Protein AF-A0A1G2LDF4-F1 (afdb_monomer_lite)

Sequence (95 aa):
MKLDPQQTDRLNLVFDLGHIPEETRAFWASRLDNLPELAQESILSMFEIAPDAIGRLTDLQKRKEDALAKRDRPSWDAIVKDETALMAELLKSPS

Radius of gyration: 13.76 Å; chains: 1; bounding box: 30×35×31 Å

pLDDT: mean 91.28, std 8.71, range [49.38, 97.75]

Foldseek 3Di:
DADDPVLVVLLVVLCVVLVPDPVLSVQVNVVLGPDDPVVSVVVSVLSVLCVPCSVVVSVLVVQCVVCVVVVPPVSNVVSVVVVVVVVVVSVPDDD

Secondary structure (DSSP, 8-state):
-PPPHHHHHHHHHHHHHTT--HHHHHHHHHHHTTS-HHHHHHHHHHHHH-GGGHHHHHHHHHHHHHHHHHT-HHHHHHHHHHHHHHHHHHTTS--

Structure (mmCIF, N/CA/C/O backbone):
data_AF-A0A1G2LDF4-F1
#
_entry.id   AF-A0A1G2LDF4-F1
#
loop_
_atom_site.group_PDB
_atom_site.id
_atom_site.type_symbol
_atom_site.label_atom_id
_atom_site.label_alt_id
_atom_site.label_comp_id
_atom_site.label_asym_id
_atom_site.label_entity_id
_atom_site.label_seq_id
_atom_site.pdbx_PDB_ins_code
_atom_site.Cartn_x
_atom_site.Cartn_y
_atom_site.Cartn_z
_atom_site.occupancy
_atom_site.B_iso_or_equiv
_atom_site.auth_seq_id
_atom_site.auth_comp_id
_atom_site.auth_asym_id
_atom_site.auth_atom_id
_atom_site.pdbx_PDB_model_num
ATOM 1 N N . MET A 1 1 ? 0.865 -11.233 13.596 1.00 61.06 1 MET A N 1
ATOM 2 C CA . MET A 1 1 ? 0.504 -10.346 14.720 1.00 61.06 1 MET A CA 1
ATOM 3 C C . MET A 1 1 ? -0.701 -9.576 14.231 1.00 61.06 1 MET A C 1
ATOM 5 O O . MET A 1 1 ? -0.545 -8.848 13.270 1.00 61.06 1 MET A O 1
ATOM 9 N N . LYS A 1 2 ? -1.900 -9.822 14.763 1.00 81.12 2 LYS A N 1
ATOM 10 C CA . LYS A 1 2 ? -3.113 -9.202 14.203 1.00 81.12 2 LYS A CA 1
ATOM 11 C C . LYS A 1 2 ? -3.149 -7.707 14.514 1.00 81.12 2 LYS A C 1
ATOM 13 O O . LYS A 1 2 ? -2.624 -7.329 15.560 1.00 81.12 2 LYS A O 1
ATOM 18 N N . LEU A 1 3 ? -3.770 -6.917 13.638 1.00 85.50 3 LEU A N 1
ATOM 19 C CA . LEU A 1 3 ? -4.123 -5.530 13.948 1.00 85.50 3 LEU A CA 1
ATOM 20 C C . LEU A 1 3 ? -4.941 -5.481 15.243 1.00 85.50 3 LEU A C 1
ATOM 22 O O . LEU A 1 3 ? -5.812 -6.330 15.471 1.00 85.50 3 LEU A O 1
ATOM 26 N N . ASP A 1 4 ? -4.663 -4.500 16.094 1.00 90.06 4 ASP A N 1
ATOM 27 C CA . ASP A 1 4 ? -5.504 -4.256 17.261 1.00 90.06 4 ASP A CA 1
ATOM 28 C C . ASP A 1 4 ? -6.845 -3.594 16.851 1.00 90.06 4 ASP A C 1
ATOM 30 O O . ASP A 1 4 ? -7.021 -3.175 15.695 1.00 90.06 4 ASP A O 1
ATOM 34 N N . PRO A 1 5 ? -7.836 -3.515 17.759 1.00 91.12 5 PRO A N 1
ATOM 35 C CA . PRO A 1 5 ? -9.126 -2.904 17.443 1.00 91.12 5 PRO A CA 1
ATOM 36 C C . PRO A 1 5 ? -9.026 -1.439 16.993 1.00 91.12 5 PRO A C 1
ATOM 38 O O . PRO A 1 5 ? -9.716 -1.045 16.059 1.00 91.12 5 PRO A O 1
ATOM 41 N N . GLN A 1 6 ? -8.138 -0.645 17.595 1.00 91.50 6 GLN A N 1
ATOM 42 C CA . GLN A 1 6 ? -7.973 0.771 17.263 1.00 91.50 6 GLN A CA 1
ATOM 43 C C . GLN A 1 6 ? -7.377 0.949 15.862 1.00 91.50 6 GLN A C 1
ATOM 45 O O . GLN A 1 6 ? -7.834 1.791 15.089 1.00 91.50 6 GLN A O 1
ATOM 50 N N . GLN A 1 7 ? -6.381 0.143 15.509 1.00 92.00 7 GLN A N 1
ATOM 51 C CA . GLN A 1 7 ? -5.788 0.112 14.175 1.00 92.00 7 GLN A CA 1
ATOM 52 C C . GLN A 1 7 ? -6.786 -0.357 13.112 1.00 92.00 7 GLN A C 1
ATOM 54 O O . GLN A 1 7 ? -6.822 0.188 12.009 1.00 92.00 7 GLN A O 1
ATOM 59 N N . THR A 1 8 ? -7.623 -1.338 13.452 1.00 92.06 8 THR A N 1
ATOM 60 C CA . THR A 1 8 ? -8.689 -1.837 12.571 1.00 92.06 8 THR A CA 1
ATOM 61 C C . THR A 1 8 ? -9.725 -0.750 12.289 1.00 92.06 8 THR A C 1
ATOM 63 O O . THR A 1 8 ? -10.089 -0.532 11.133 1.00 92.06 8 THR A O 1
ATOM 66 N N . ASP A 1 9 ? -10.158 -0.027 13.322 1.00 93.88 9 ASP A N 1
ATOM 67 C CA . ASP A 1 9 ? -11.114 1.073 13.184 1.00 93.88 9 ASP A CA 1
ATOM 68 C C . ASP A 1 9 ? -10.543 2.211 12.325 1.00 93.88 9 ASP A C 1
ATOM 70 O O . ASP A 1 9 ? -11.224 2.709 11.426 1.00 93.88 9 ASP A O 1
ATOM 74 N N . ARG A 1 10 ? -9.269 2.572 12.534 1.00 94.25 10 ARG A N 1
ATOM 75 C CA . ARG A 1 10 ? -8.560 3.564 11.706 1.00 94.25 10 ARG A CA 1
ATOM 76 C C . ARG A 1 10 ? -8.478 3.136 10.243 1.00 94.25 10 ARG A C 1
ATOM 78 O O . ARG A 1 10 ? -8.802 3.921 9.356 1.00 94.25 10 ARG A O 1
ATOM 85 N N . LEU A 1 11 ? -8.098 1.885 9.983 1.00 93.88 11 LEU A N 1
ATOM 86 C CA . LEU A 1 11 ? -7.999 1.352 8.625 1.00 93.88 11 LEU A CA 1
ATOM 87 C C . LEU A 1 11 ? -9.350 1.397 7.898 1.00 93.88 11 LEU A C 1
ATOM 89 O O . LEU A 1 11 ? -9.421 1.832 6.748 1.00 93.88 11 LEU A O 1
ATOM 93 N N . ASN A 1 12 ? -10.422 0.981 8.576 1.00 93.38 12 ASN A N 1
ATOM 94 C CA . ASN A 1 12 ? -11.775 1.010 8.022 1.00 93.38 12 ASN A CA 1
ATOM 95 C C . ASN A 1 12 ? -12.234 2.438 7.723 1.00 93.38 12 ASN A C 1
ATOM 97 O O . ASN A 1 12 ? -12.760 2.686 6.639 1.00 93.38 12 ASN A O 1
ATOM 101 N N . LEU A 1 13 ? -11.969 3.384 8.630 1.00 93.81 13 LEU A N 1
ATOM 102 C CA . LEU A 1 13 ? -12.286 4.795 8.418 1.00 93.81 13 LEU A CA 1
ATOM 103 C C . LEU A 1 13 ? -11.608 5.335 7.154 1.00 93.81 13 LEU A C 1
ATOM 105 O O . LEU A 1 13 ? -12.261 5.964 6.323 1.00 93.81 13 LEU A O 1
ATOM 109 N N . VAL A 1 14 ? -10.315 5.056 6.976 1.00 93.69 14 VAL A N 1
ATOM 110 C CA . VAL A 1 14 ? -9.582 5.490 5.782 1.00 93.69 14 VAL A CA 1
ATOM 111 C C . VAL A 1 14 ? -10.148 4.850 4.513 1.00 93.69 14 VAL A C 1
ATOM 113 O O . VAL A 1 14 ? -10.332 5.528 3.501 1.00 93.69 14 VAL A O 1
ATOM 116 N N . PHE A 1 15 ? -10.470 3.557 4.557 1.00 93.69 15 PHE A N 1
ATOM 117 C CA . PHE A 1 15 ? -11.065 2.865 3.417 1.00 93.69 15 PHE A CA 1
ATOM 118 C C . PHE A 1 15 ? -12.447 3.391 3.038 1.00 93.69 15 PHE A C 1
ATOM 120 O O . PHE A 1 15 ? -12.782 3.422 1.850 1.00 93.69 15 PHE A O 1
ATOM 127 N N . ASP A 1 16 ? -13.250 3.788 4.020 1.00 91.81 16 ASP A N 1
ATOM 128 C CA . ASP A 1 16 ? -14.563 4.381 3.793 1.00 91.81 16 ASP A CA 1
ATOM 129 C C . ASP A 1 16 ? -14.443 5.783 3.191 1.00 91.81 16 ASP A C 1
ATOM 131 O O . ASP A 1 16 ? -15.089 6.059 2.180 1.00 91.81 16 ASP A O 1
ATOM 135 N N . LEU A 1 17 ? -13.559 6.629 3.733 1.00 88.06 17 LEU A N 1
ATOM 136 C CA . LEU A 1 17 ? -13.309 7.982 3.224 1.00 88.06 17 LEU A CA 1
ATOM 137 C C . LEU A 1 17 ? -12.728 7.983 1.804 1.00 88.06 17 LEU A C 1
ATOM 139 O O . LEU A 1 17 ? -13.127 8.793 0.972 1.00 88.06 17 LEU A O 1
ATOM 143 N N . GLY A 1 18 ? -11.806 7.064 1.513 1.00 85.62 18 GLY A N 1
ATOM 144 C CA . GLY A 1 18 ? -11.185 6.931 0.194 1.00 85.62 18 GLY A CA 1
ATOM 145 C C . GLY A 1 18 ? -12.045 6.201 -0.839 1.00 85.62 18 GLY A C 1
ATOM 146 O O . GLY A 1 18 ? -11.580 5.987 -1.957 1.00 85.62 18 GLY A O 1
ATOM 147 N N . HIS A 1 19 ? -13.262 5.767 -0.480 1.00 91.06 19 HIS A N 1
ATOM 148 C CA . HIS A 1 19 ? -14.110 4.905 -1.313 1.00 91.06 19 HIS A CA 1
ATOM 149 C C . HIS A 1 19 ? -13.352 3.682 -1.867 1.00 91.06 19 HIS A C 1
ATOM 151 O O . HIS A 1 19 ? -13.501 3.292 -3.026 1.00 91.06 19 HIS A O 1
ATOM 157 N N . ILE A 1 20 ? -12.511 3.079 -1.023 1.00 93.25 20 ILE A N 1
ATOM 158 C CA . ILE A 1 20 ? -11.589 2.016 -1.421 1.00 93.25 20 ILE A CA 1
ATOM 159 C C . ILE A 1 20 ? -12.368 0.726 -1.739 1.00 93.25 20 ILE A C 1
ATOM 161 O O . ILE A 1 20 ? -13.141 0.273 -0.887 1.00 93.25 20 ILE A O 1
ATOM 165 N N . PRO A 1 21 ? -12.161 0.098 -2.917 1.00 93.75 21 PRO A N 1
ATOM 166 C CA . PRO A 1 21 ? -12.855 -1.132 -3.307 1.00 93.75 21 PRO A CA 1
ATOM 167 C C . PRO A 1 21 ? -12.595 -2.303 -2.354 1.00 93.75 21 PRO A C 1
ATOM 169 O O . PRO A 1 21 ? -11.493 -2.442 -1.825 1.00 93.75 21 PRO A O 1
ATOM 172 N N . GLU A 1 22 ? -13.577 -3.195 -2.200 1.00 93.88 22 GLU A N 1
ATOM 173 C CA . GLU A 1 22 ? -13.513 -4.346 -1.282 1.00 93.88 22 GLU A CA 1
ATOM 174 C C . GLU A 1 22 ? -12.284 -5.242 -1.510 1.00 93.88 22 GLU A C 1
ATOM 176 O O . GLU A 1 22 ? -11.636 -5.651 -0.547 1.00 93.88 22 GLU A O 1
ATOM 181 N N . GLU A 1 23 ? -11.892 -5.474 -2.769 1.00 94.38 23 GLU A N 1
ATOM 182 C CA . GLU A 1 23 ? -10.678 -6.237 -3.100 1.00 94.38 23 GLU A CA 1
ATOM 183 C C . GLU A 1 23 ? -9.423 -5.597 -2.486 1.00 94.38 23 GLU A C 1
ATOM 185 O O . GLU A 1 23 ? -8.589 -6.280 -1.888 1.00 94.38 23 GLU A O 1
ATOM 190 N N . THR A 1 24 ? -9.305 -4.272 -2.587 1.00 95.12 24 THR A N 1
ATOM 191 C CA . THR A 1 24 ? -8.184 -3.511 -2.032 1.00 95.12 24 THR A CA 1
ATOM 192 C C . THR A 1 24 ? -8.208 -3.518 -0.506 1.00 95.12 24 THR A C 1
ATOM 194 O O . THR A 1 24 ? -7.158 -3.642 0.126 1.00 95.12 24 THR A O 1
ATOM 197 N N . ARG A 1 25 ? -9.399 -3.457 0.104 1.00 94.69 25 ARG A N 1
ATOM 198 C CA . ARG A 1 25 ? -9.546 -3.577 1.563 1.00 94.69 25 ARG A CA 1
ATOM 199 C C . ARG A 1 25 ? -9.039 -4.933 2.054 1.00 94.69 25 ARG A C 1
ATOM 201 O O . ARG A 1 25 ? -8.194 -4.991 2.946 1.00 94.69 25 ARG A O 1
ATOM 208 N N . ALA A 1 26 ? -9.499 -6.016 1.424 1.00 93.50 26 ALA A N 1
ATOM 209 C CA . ALA A 1 26 ? -9.087 -7.378 1.751 1.00 93.50 26 ALA A CA 1
ATOM 210 C C . ALA A 1 26 ? -7.576 -7.586 1.548 1.00 93.50 26 ALA A C 1
ATOM 212 O O . ALA A 1 26 ? -6.912 -8.201 2.386 1.00 93.50 26 ALA A O 1
ATOM 213 N N . PHE A 1 27 ? -7.020 -7.022 0.470 1.00 95.25 27 PHE A N 1
ATOM 214 C CA . PHE A 1 27 ? -5.592 -7.067 0.161 1.00 95.25 27 PHE A CA 1
ATOM 215 C C . PHE A 1 27 ? -4.725 -6.497 1.292 1.00 95.25 27 PHE A C 1
ATOM 217 O O . PHE A 1 27 ? -3.728 -7.115 1.683 1.00 95.25 27 PHE A O 1
ATOM 224 N N . TRP A 1 28 ? -5.084 -5.325 1.815 1.00 95.00 28 TRP A N 1
ATOM 225 C CA . TRP A 1 28 ? -4.303 -4.659 2.856 1.00 95.00 28 TRP A CA 1
ATOM 226 C C . TRP A 1 28 ? -4.528 -5.266 4.235 1.00 95.00 28 TRP A C 1
ATOM 228 O O . TRP A 1 28 ? -3.546 -5.483 4.946 1.00 95.00 28 TRP A O 1
ATOM 238 N N . ALA A 1 29 ? -5.765 -5.640 4.574 1.00 91.88 29 ALA A N 1
ATOM 239 C CA . ALA A 1 29 ? -6.065 -6.330 5.828 1.00 91.88 29 ALA A CA 1
ATOM 240 C C . ALA A 1 29 ? -5.204 -7.598 5.994 1.00 91.88 29 ALA A C 1
ATOM 242 O O . ALA A 1 29 ? -4.560 -7.784 7.025 1.00 91.88 29 ALA A O 1
ATOM 243 N N . SER A 1 30 ? -5.078 -8.421 4.942 1.00 92.25 30 SER A N 1
ATOM 244 C CA . SER A 1 30 ? -4.271 -9.649 5.009 1.00 92.25 30 SER A CA 1
ATOM 245 C C . SER A 1 30 ? -2.766 -9.399 5.168 1.00 92.25 30 SER A C 1
ATOM 247 O O . SER A 1 30 ? -2.045 -10.241 5.700 1.00 92.25 30 SER A O 1
ATOM 249 N N . ARG A 1 31 ? -2.256 -8.275 4.650 1.00 93.00 31 ARG A N 1
ATOM 250 C CA . ARG A 1 31 ? -0.819 -7.954 4.679 1.00 93.00 31 ARG A CA 1
ATOM 251 C C . ARG A 1 31 ? -0.418 -7.340 6.004 1.00 93.00 31 ARG A C 1
ATOM 253 O O . ARG A 1 31 ? 0.584 -7.756 6.576 1.00 93.00 31 ARG A O 1
ATOM 260 N N . LEU A 1 32 ? -1.225 -6.412 6.503 1.00 93.19 32 LEU A N 1
ATOM 261 C CA . LEU A 1 32 ? -0.973 -5.728 7.764 1.00 93.19 32 LEU A CA 1
ATOM 262 C C . LEU A 1 32 ? -0.926 -6.710 8.944 1.00 93.19 32 LEU A C 1
ATOM 264 O O . LEU A 1 32 ? 0.002 -6.630 9.742 1.00 93.19 32 LEU A O 1
ATOM 268 N N . ASP A 1 33 ? -1.798 -7.721 8.980 1.00 89.50 33 ASP A N 1
ATOM 269 C CA . ASP A 1 33 ? -1.817 -8.782 10.011 1.00 89.50 33 ASP A CA 1
ATOM 270 C C . ASP A 1 33 ? -0.522 -9.619 10.123 1.00 89.50 33 ASP A C 1
ATOM 272 O O . ASP A 1 33 ? -0.308 -10.374 11.084 1.00 89.50 33 ASP A O 1
ATOM 276 N N . ASN A 1 34 ? 0.358 -9.531 9.128 1.00 88.50 34 ASN A N 1
ATOM 277 C CA . ASN A 1 34 ? 1.632 -10.245 9.110 1.00 88.50 34 ASN A CA 1
ATOM 278 C C . ASN A 1 34 ? 2.833 -9.336 9.392 1.00 88.50 34 ASN A C 1
ATOM 280 O O . ASN A 1 34 ? 3.958 -9.830 9.484 1.00 88.50 34 ASN A O 1
ATOM 284 N N . LEU A 1 35 ? 2.613 -8.032 9.556 1.00 90.88 35 LEU A N 1
ATOM 285 C CA . LEU A 1 35 ? 3.669 -7.061 9.808 1.00 90.88 35 LEU A CA 1
ATOM 286 C C . LEU A 1 35 ? 3.863 -6.793 11.309 1.00 90.88 35 LEU A C 1
ATOM 288 O O . LEU A 1 35 ? 2.940 -6.987 12.101 1.00 90.88 35 LEU A O 1
ATOM 292 N N . PRO A 1 36 ? 5.062 -6.348 11.724 1.00 93.62 36 PRO A N 1
ATOM 293 C CA . PRO A 1 36 ? 5.269 -5.783 13.054 1.00 93.62 36 PRO A CA 1
ATOM 294 C C . PRO A 1 36 ? 4.437 -4.510 13.258 1.00 93.62 36 PRO A C 1
ATOM 296 O O . PRO A 1 36 ? 4.247 -3.744 12.314 1.00 93.62 36 PRO A O 1
ATOM 299 N N . GLU A 1 37 ? 4.042 -4.237 14.500 1.00 92.38 37 GLU A N 1
ATOM 300 C CA . GLU A 1 37 ? 3.225 -3.075 14.894 1.00 92.38 37 GLU A CA 1
ATOM 301 C C . GLU A 1 37 ? 3.739 -1.742 14.335 1.00 92.38 37 GLU A C 1
ATOM 303 O O . GLU A 1 37 ? 2.988 -0.983 13.735 1.00 92.38 37 GLU A O 1
ATOM 308 N N . LEU A 1 38 ? 5.049 -1.486 14.418 1.00 93.19 38 LEU A N 1
ATOM 309 C CA . LEU A 1 38 ? 5.644 -0.255 13.886 1.00 93.19 38 LEU A CA 1
ATOM 310 C C . LEU A 1 38 ? 5.421 -0.091 12.371 1.00 93.19 38 LEU A C 1
ATOM 312 O O . LEU A 1 38 ? 5.232 1.022 11.878 1.00 93.19 38 LEU A O 1
ATOM 316 N N . ALA A 1 39 ? 5.454 -1.196 11.624 1.00 92.69 39 ALA A N 1
ATOM 317 C CA . ALA A 1 39 ? 5.201 -1.181 10.188 1.00 92.69 39 ALA A CA 1
ATOM 318 C C . ALA A 1 39 ? 3.705 -1.015 9.888 1.00 92.69 39 ALA A C 1
ATOM 320 O O . ALA A 1 39 ? 3.363 -0.298 8.950 1.00 92.69 39 ALA A O 1
ATOM 321 N N . GLN A 1 40 ? 2.827 -1.615 10.701 1.00 93.69 40 GLN A N 1
ATOM 322 C CA . GLN A 1 40 ? 1.382 -1.386 10.623 1.00 93.69 40 GLN A CA 1
ATOM 323 C C . GLN A 1 40 ? 1.059 0.101 10.827 1.00 93.69 40 GLN A C 1
ATOM 325 O O . GLN A 1 40 ? 0.426 0.705 9.965 1.00 93.69 40 GLN A O 1
ATOM 330 N N . GLU A 1 41 ? 1.584 0.715 11.890 1.00 94.00 41 GLU A N 1
ATOM 331 C CA . GLU A 1 41 ? 1.408 2.142 12.191 1.00 94.00 41 GLU A CA 1
ATOM 332 C C . GLU A 1 41 ? 1.939 3.059 11.088 1.00 94.00 41 GLU A C 1
ATOM 334 O O . GLU A 1 41 ? 1.289 4.036 10.709 1.00 94.00 41 GLU A O 1
ATOM 339 N N . SER A 1 42 ? 3.104 2.729 10.527 1.00 92.00 42 SER A N 1
ATOM 340 C CA . SER A 1 42 ? 3.693 3.510 9.434 1.00 92.00 42 SER A CA 1
ATOM 341 C C . SER A 1 42 ? 2.814 3.487 8.179 1.00 92.00 42 SER A C 1
ATOM 343 O O . SER A 1 42 ? 2.628 4.520 7.536 1.00 92.00 42 SER A O 1
ATOM 345 N N . ILE A 1 43 ? 2.248 2.326 7.834 1.00 93.06 43 ILE A N 1
ATOM 346 C CA . ILE A 1 43 ? 1.360 2.189 6.671 1.00 93.06 43 ILE A CA 1
ATOM 347 C C . ILE A 1 43 ? 0.014 2.875 6.927 1.00 93.06 43 ILE A C 1
ATOM 349 O O . ILE A 1 43 ? -0.464 3.595 6.053 1.00 93.06 43 ILE A O 1
ATOM 353 N N . LEU A 1 44 ? -0.574 2.707 8.117 1.00 93.44 44 LEU A N 1
ATOM 354 C CA . LEU A 1 44 ? -1.822 3.377 8.496 1.00 93.44 44 LEU A CA 1
ATOM 355 C C . LEU A 1 44 ? -1.692 4.897 8.407 1.00 93.44 44 LEU A C 1
ATOM 357 O O . LEU A 1 44 ? -2.512 5.541 7.762 1.00 93.44 44 LEU A O 1
ATOM 361 N N . SER A 1 45 ? -0.616 5.453 8.964 1.00 92.38 45 SER A N 1
ATOM 362 C CA . SER A 1 45 ? -0.352 6.896 8.914 1.00 92.38 45 SER A CA 1
ATOM 363 C C . SER A 1 45 ? -0.220 7.404 7.474 1.00 92.38 45 SER A C 1
ATOM 365 O O . SER A 1 45 ? -0.720 8.471 7.133 1.00 92.38 45 SER A O 1
ATOM 367 N N . MET A 1 46 ? 0.420 6.628 6.594 1.00 90.69 46 MET A N 1
ATOM 368 C CA . MET A 1 46 ? 0.515 6.969 5.172 1.00 90.69 46 MET A CA 1
ATOM 369 C C . MET A 1 46 ? -0.859 6.961 4.488 1.00 90.69 46 MET A C 1
ATOM 371 O O . MET A 1 46 ? -1.144 7.855 3.694 1.00 90.69 46 MET A O 1
ATOM 375 N N . PHE A 1 47 ? -1.713 5.981 4.787 1.00 93.88 47 PHE A N 1
ATOM 376 C CA . PHE A 1 47 ? -3.065 5.912 4.227 1.00 93.88 47 PHE A CA 1
ATOM 377 C C . PHE A 1 47 ? -3.957 7.054 4.719 1.00 93.88 47 PHE A C 1
ATOM 379 O O . PHE A 1 47 ? -4.757 7.568 3.944 1.00 93.88 47 PHE A O 1
ATOM 386 N N . GLU A 1 48 ? -3.799 7.477 5.973 1.00 91.50 48 GLU A N 1
ATOM 387 C CA . GLU A 1 48 ? -4.502 8.638 6.531 1.00 91.50 48 GLU A CA 1
ATOM 388 C C . GLU A 1 48 ? -4.108 9.945 5.826 1.00 91.50 48 GLU A C 1
ATOM 390 O O . GLU A 1 48 ? -4.961 10.801 5.603 1.00 91.50 48 GLU A O 1
ATOM 395 N N . ILE A 1 49 ? -2.835 10.088 5.443 1.00 89.69 49 ILE A N 1
ATOM 396 C CA . ILE A 1 49 ? -2.326 11.271 4.732 1.00 89.69 49 ILE A CA 1
ATOM 397 C C . ILE A 1 49 ? -2.737 11.262 3.253 1.00 89.69 49 ILE A C 1
ATOM 399 O O . ILE A 1 49 ? -3.064 12.310 2.702 1.00 89.69 49 ILE A O 1
ATOM 403 N N . ALA A 1 50 ? -2.698 10.096 2.605 1.00 88.88 50 ALA A N 1
ATOM 404 C CA . ALA A 1 50 ? -2.889 9.958 1.162 1.00 88.88 50 ALA A CA 1
ATOM 405 C C . ALA A 1 50 ? -3.827 8.786 0.811 1.00 88.88 50 ALA A C 1
ATOM 407 O O . ALA A 1 50 ? -3.385 7.769 0.258 1.00 88.88 50 ALA A O 1
ATOM 408 N N . PRO A 1 51 ? -5.131 8.894 1.124 1.00 90.31 51 PRO A N 1
ATOM 409 C CA . PRO A 1 51 ? -6.092 7.822 0.866 1.00 90.31 51 PRO A CA 1
ATOM 410 C C . PRO A 1 51 ? -6.290 7.545 -0.632 1.00 90.31 51 PRO A C 1
ATOM 412 O O . PRO A 1 51 ? -6.507 6.404 -1.039 1.00 90.31 51 PRO A O 1
ATOM 415 N N . ASP A 1 52 ? -6.155 8.565 -1.476 1.00 89.25 52 ASP A N 1
ATOM 416 C CA . ASP A 1 52 ? -6.220 8.470 -2.938 1.00 89.25 52 ASP A CA 1
ATOM 417 C C . ASP A 1 52 ? -5.059 7.651 -3.535 1.00 89.25 52 ASP A C 1
ATOM 419 O O . ASP A 1 52 ? -5.201 7.006 -4.578 1.00 89.25 52 ASP A O 1
ATOM 423 N N . ALA A 1 53 ? -3.920 7.601 -2.841 1.00 90.88 53 ALA A N 1
ATOM 424 C CA . ALA A 1 53 ? -2.751 6.838 -3.259 1.00 90.88 53 ALA A CA 1
ATOM 425 C C . ALA A 1 53 ? -2.856 5.332 -2.968 1.00 90.88 53 ALA A C 1
ATOM 427 O O . ALA A 1 53 ? -2.078 4.553 -3.527 1.00 90.88 53 ALA A O 1
ATOM 428 N N . ILE A 1 54 ? -3.816 4.888 -2.145 1.00 93.75 54 ILE A N 1
ATOM 429 C CA . ILE A 1 54 ? -3.956 3.483 -1.717 1.00 93.75 54 ILE A CA 1
ATOM 430 C C . ILE A 1 54 ? -4.068 2.535 -2.917 1.00 93.75 54 ILE A C 1
ATOM 432 O O . ILE A 1 54 ? -3.453 1.466 -2.922 1.00 93.75 54 ILE A O 1
ATOM 436 N N . GLY A 1 55 ? -4.792 2.925 -3.971 1.00 92.94 55 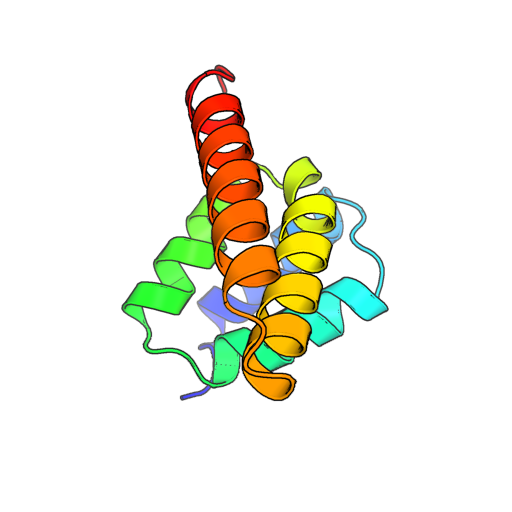GLY A N 1
ATOM 437 C CA . GLY A 1 55 ? -4.883 2.137 -5.205 1.00 92.94 55 GLY A CA 1
ATOM 438 C C . GLY A 1 55 ? -3.514 1.935 -5.867 1.00 92.94 55 GLY A C 1
ATOM 439 O O . GLY A 1 55 ? -3.093 0.803 -6.100 1.00 92.94 55 GLY A O 1
ATOM 440 N N . ARG A 1 56 ? -2.759 3.023 -6.067 1.00 93.88 56 ARG A N 1
ATOM 441 C CA . ARG A 1 56 ? -1.407 2.980 -6.659 1.00 93.88 56 ARG A CA 1
ATOM 442 C C . ARG A 1 56 ? -0.430 2.173 -5.798 1.00 93.88 56 ARG A C 1
ATOM 444 O O . ARG A 1 56 ? 0.395 1.433 -6.330 1.00 93.88 56 ARG A O 1
ATOM 451 N N . LEU A 1 57 ? -0.535 2.283 -4.474 1.00 94.56 57 LEU A N 1
ATOM 452 C CA . LEU A 1 57 ? 0.269 1.505 -3.526 1.00 94.56 57 LEU A CA 1
ATOM 453 C C . LEU A 1 57 ? -0.057 0.010 -3.591 1.00 94.56 57 LEU A C 1
ATOM 455 O O . LEU A 1 57 ? 0.845 -0.823 -3.515 1.00 94.56 57 LEU A O 1
ATOM 459 N N . THR A 1 58 ? -1.329 -0.333 -3.789 1.00 95.75 58 THR A N 1
ATOM 460 C CA . THR A 1 58 ? -1.777 -1.718 -3.992 1.00 95.75 58 THR A CA 1
ATOM 461 C C . THR A 1 58 ? -1.137 -2.316 -5.239 1.00 95.75 58 THR A C 1
ATOM 463 O O . THR A 1 58 ? -0.571 -3.409 -5.178 1.00 95.75 58 THR A O 1
ATOM 466 N N . ASP A 1 59 ? -1.157 -1.585 -6.354 1.00 95.88 59 ASP A N 1
ATOM 467 C CA . ASP A 1 59 ? -0.558 -2.034 -7.613 1.00 95.88 59 ASP A CA 1
ATOM 468 C C . ASP A 1 5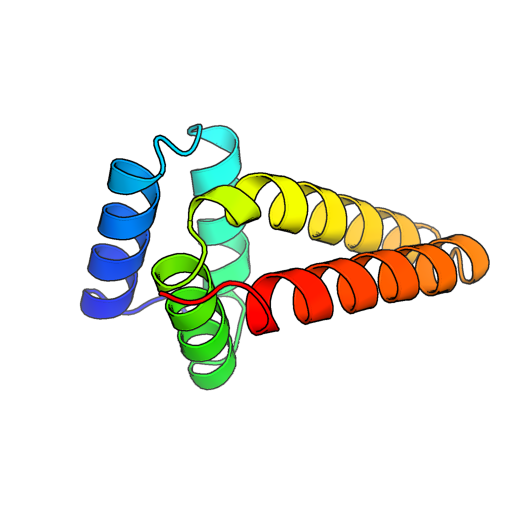9 ? 0.958 -2.217 -7.496 1.00 95.88 59 ASP A C 1
ATOM 470 O 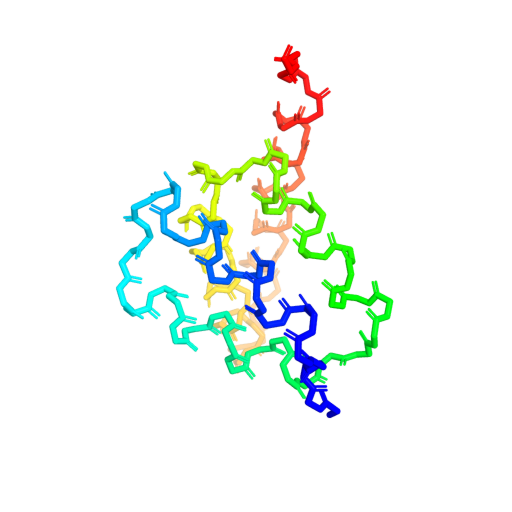O . ASP A 1 59 ? 1.505 -3.223 -7.956 1.00 95.88 59 ASP A O 1
ATOM 474 N N . LEU A 1 60 ? 1.648 -1.280 -6.837 1.00 96.50 60 LEU A N 1
ATOM 475 C CA . LEU A 1 60 ? 3.080 -1.403 -6.558 1.00 96.50 60 LEU A CA 1
ATOM 476 C C . LEU A 1 60 ? 3.380 -2.645 -5.720 1.00 96.50 60 LEU A C 1
ATOM 478 O O . LEU A 1 60 ? 4.277 -3.413 -6.068 1.00 96.50 60 LEU A O 1
ATOM 482 N N . GLN A 1 61 ? 2.616 -2.880 -4.654 1.00 96.00 61 GLN A N 1
ATOM 483 C CA . GLN A 1 61 ? 2.820 -4.032 -3.784 1.00 96.00 61 GLN A CA 1
ATOM 484 C C . GLN A 1 61 ? 2.545 -5.359 -4.515 1.00 96.00 61 GLN A C 1
ATOM 486 O O . GLN A 1 61 ? 3.348 -6.286 -4.404 1.00 96.00 61 GLN A O 1
ATOM 491 N N . LYS A 1 62 ? 1.490 -5.439 -5.341 1.00 96.81 62 LYS A N 1
ATOM 492 C CA . LYS A 1 62 ? 1.222 -6.602 -6.211 1.00 96.81 62 LYS A CA 1
ATOM 493 C C . LYS A 1 62 ? 2.391 -6.870 -7.170 1.00 96.81 62 LYS A C 1
ATOM 495 O O . LYS A 1 62 ? 2.850 -8.006 -7.287 1.00 96.81 62 LYS A O 1
ATOM 500 N N . ARG A 1 63 ? 2.921 -5.826 -7.821 1.00 97.44 63 ARG A N 1
ATOM 501 C CA . ARG A 1 63 ? 4.083 -5.934 -8.726 1.00 97.44 63 ARG A CA 1
ATOM 502 C C . ARG A 1 63 ? 5.341 -6.402 -7.992 1.00 97.44 63 ARG A C 1
ATOM 504 O O . ARG A 1 63 ? 6.085 -7.219 -8.530 1.00 97.44 63 ARG A O 1
ATOM 511 N N . LYS A 1 64 ? 5.582 -5.914 -6.770 1.00 96.44 64 LYS A N 1
ATOM 512 C CA . LYS A 1 64 ? 6.707 -6.353 -5.927 1.00 96.44 64 LYS A CA 1
ATOM 513 C C . LYS A 1 64 ? 6.621 -7.834 -5.594 1.00 96.44 64 LYS A C 1
ATOM 515 O O . LYS A 1 64 ? 7.618 -8.540 -5.718 1.00 96.44 64 LYS A O 1
ATOM 520 N N . GLU A 1 65 ? 5.447 -8.300 -5.180 1.00 95.50 65 GLU A N 1
ATOM 521 C CA . GLU A 1 65 ? 5.217 -9.707 -4.845 1.00 95.50 65 GLU A CA 1
ATOM 522 C C . GLU A 1 65 ? 5.446 -10.623 -6.052 1.00 95.50 65 GLU A C 1
ATOM 524 O O . GLU A 1 65 ? 6.127 -11.640 -5.922 1.00 95.50 65 GLU A O 1
ATOM 529 N N . ASP A 1 66 ? 4.974 -10.227 -7.237 1.00 97.06 66 ASP A N 1
ATOM 530 C CA . ASP A 1 66 ? 5.203 -10.964 -8.484 1.00 97.06 66 ASP A CA 1
ATOM 531 C C . ASP A 1 66 ? 6.692 -10.997 -8.882 1.00 97.06 66 ASP A C 1
ATOM 533 O O . ASP A 1 66 ? 7.238 -12.062 -9.184 1.00 97.06 66 ASP A O 1
ATOM 537 N N . ALA A 1 67 ? 7.386 -9.855 -8.810 1.00 97.56 67 ALA A N 1
ATOM 538 C CA . ALA A 1 67 ? 8.817 -9.776 -9.103 1.00 97.56 67 ALA A CA 1
ATOM 539 C C . ALA A 1 67 ? 9.651 -10.631 -8.133 1.00 97.56 67 ALA A C 1
ATOM 541 O O . ALA A 1 67 ? 10.570 -11.337 -8.558 1.00 97.56 67 ALA A O 1
ATOM 542 N N . LEU A 1 68 ? 9.309 -10.627 -6.838 1.00 96.06 68 LEU A N 1
ATOM 543 C CA . LEU A 1 68 ? 9.950 -11.479 -5.833 1.00 96.06 68 LEU A CA 1
ATOM 544 C C . LEU A 1 68 ? 9.701 -12.963 -6.106 1.00 96.06 68 LEU A C 1
ATOM 546 O O . LEU A 1 68 ? 10.651 -13.749 -6.084 1.00 96.06 68 LEU A O 1
ATOM 550 N N . ALA A 1 69 ? 8.458 -13.346 -6.411 1.00 96.94 69 ALA A N 1
ATOM 551 C CA . ALA A 1 69 ? 8.104 -14.727 -6.731 1.00 96.94 69 ALA A CA 1
ATOM 552 C C . ALA A 1 69 ? 8.875 -15.252 -7.955 1.00 96.94 69 ALA A C 1
ATOM 554 O O . ALA A 1 69 ? 9.316 -16.403 -7.968 1.00 96.94 69 ALA A O 1
ATOM 555 N N . LYS A 1 70 ? 9.101 -14.393 -8.957 1.00 97.25 70 LYS A N 1
ATOM 556 C CA . LYS A 1 70 ? 9.840 -14.713 -10.191 1.00 97.25 70 LYS A CA 1
ATOM 557 C C . LYS A 1 70 ? 11.356 -14.535 -10.085 1.00 97.25 70 LYS A C 1
ATOM 559 O O . LYS A 1 70 ? 12.066 -14.897 -11.020 1.00 97.25 70 LYS A O 1
ATOM 564 N N . ARG A 1 71 ? 11.865 -13.994 -8.970 1.00 96.25 71 ARG A N 1
ATOM 565 C CA . ARG A 1 71 ? 13.270 -13.564 -8.809 1.00 96.25 71 ARG A CA 1
ATOM 566 C C . ARG A 1 71 ? 13.721 -12.593 -9.912 1.00 96.25 71 ARG A C 1
ATOM 568 O O . ARG A 1 71 ? 14.881 -12.598 -10.323 1.00 96.25 71 ARG A O 1
ATOM 575 N N . ASP A 1 72 ? 12.800 -11.762 -10.388 1.00 97.56 72 ASP A N 1
ATOM 576 C CA . ASP A 1 72 ? 13.023 -10.807 -11.470 1.00 97.56 72 ASP A CA 1
ATOM 577 C C . ASP A 1 72 ? 13.626 -9.510 -10.915 1.00 97.56 72 ASP A C 1
ATOM 579 O O . ASP A 1 72 ? 12.927 -8.588 -10.481 1.00 97.56 72 ASP A O 1
ATOM 583 N N . ARG A 1 73 ? 14.961 -9.463 -10.895 1.00 95.06 73 ARG A N 1
ATOM 584 C CA . ARG A 1 73 ? 15.701 -8.309 -10.380 1.00 95.06 73 ARG A CA 1
ATOM 585 C C . ARG A 1 73 ? 15.499 -7.032 -11.215 1.00 95.06 73 ARG A C 1
ATOM 587 O O . ARG A 1 73 ? 15.266 -5.994 -10.599 1.00 95.06 73 ARG A O 1
ATOM 594 N N . PRO A 1 74 ? 15.537 -7.069 -12.561 1.00 96.88 74 PRO A N 1
ATOM 595 C CA . PRO A 1 74 ? 15.226 -5.895 -13.375 1.00 96.88 74 PRO A CA 1
ATOM 596 C C . PRO A 1 74 ? 13.850 -5.286 -13.079 1.00 96.88 74 PRO A C 1
ATOM 598 O O . PRO A 1 74 ? 13.750 -4.072 -12.890 1.00 96.88 74 PRO A O 1
ATOM 601 N N . SER A 1 75 ? 12.800 -6.110 -12.983 1.00 96.62 75 SER A N 1
ATOM 60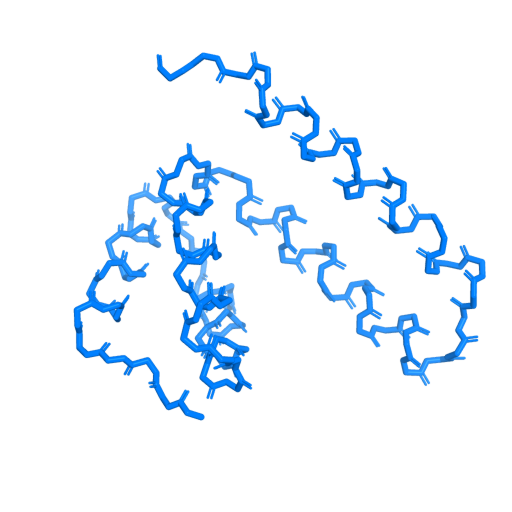2 C CA . SER A 1 75 ? 11.462 -5.616 -12.637 1.00 96.62 75 SER A CA 1
ATOM 603 C C . SER A 1 75 ? 11.429 -5.032 -11.229 1.00 96.62 75 SER A C 1
ATOM 605 O O . SER A 1 75 ? 10.846 -3.968 -11.030 1.00 96.62 75 SER A O 1
ATOM 607 N N . TRP A 1 76 ? 12.096 -5.670 -10.262 1.00 96.25 76 TRP A N 1
ATOM 608 C CA . TRP A 1 76 ? 12.216 -5.140 -8.902 1.00 96.25 76 TRP A CA 1
ATOM 609 C C . TRP A 1 76 ? 12.817 -3.731 -8.878 1.00 96.25 76 TRP A C 1
ATOM 611 O O . TRP A 1 76 ? 12.236 -2.827 -8.279 1.00 96.25 76 TRP A O 1
ATOM 621 N N . ASP A 1 77 ? 13.946 -3.523 -9.558 1.00 96.62 77 ASP A N 1
ATOM 622 C CA . ASP A 1 77 ? 14.628 -2.226 -9.574 1.00 96.62 77 ASP A CA 1
ATOM 623 C C . ASP A 1 77 ? 13.754 -1.137 -10.238 1.00 96.62 77 ASP A C 1
ATOM 625 O O . ASP A 1 77 ? 13.709 0.002 -9.765 1.00 96.62 77 ASP A O 1
ATOM 629 N N . ALA A 1 78 ? 12.987 -1.489 -11.279 1.00 96.94 78 ALA A N 1
ATOM 630 C CA . ALA A 1 78 ? 12.009 -0.585 -11.887 1.00 96.94 78 ALA A CA 1
ATOM 631 C C . ALA A 1 78 ? 10.855 -0.237 -10.929 1.00 96.94 78 ALA A C 1
ATOM 633 O O . ALA A 1 78 ? 10.487 0.930 -10.805 1.00 96.94 78 ALA A O 1
ATOM 634 N N . ILE A 1 79 ? 10.316 -1.223 -10.206 1.00 97.75 79 ILE A N 1
ATOM 635 C CA . ILE A 1 79 ? 9.229 -1.007 -9.240 1.00 97.75 79 ILE A CA 1
ATOM 636 C C . ILE A 1 79 ? 9.686 -0.116 -8.078 1.00 97.75 79 ILE A C 1
ATOM 638 O O . ILE A 1 79 ? 8.943 0.771 -7.662 1.00 97.75 79 ILE A O 1
ATOM 642 N N . VAL A 1 80 ? 10.911 -0.301 -7.574 1.00 96.00 80 VAL A N 1
ATOM 643 C CA . VAL A 1 80 ? 11.484 0.561 -6.522 1.00 96.00 80 VAL A CA 1
ATOM 644 C C . VAL A 1 80 ? 11.604 2.010 -7.000 1.00 96.00 80 VAL A C 1
ATOM 646 O O . VAL A 1 80 ? 11.346 2.939 -6.232 1.00 96.00 80 VAL A O 1
ATOM 649 N N . LYS A 1 81 ? 11.952 2.229 -8.273 1.00 96.50 81 LYS A N 1
ATOM 650 C CA . LYS A 1 81 ? 11.997 3.575 -8.858 1.00 96.50 81 LYS A CA 1
ATOM 651 C C . LYS A 1 81 ? 10.608 4.219 -8.907 1.00 96.50 81 LYS A C 1
ATOM 653 O O . LYS A 1 81 ? 10.480 5.383 -8.526 1.00 96.50 81 LYS A O 1
ATOM 658 N N . ASP A 1 82 ? 9.590 3.471 -9.331 1.00 96.06 82 ASP A N 1
ATOM 659 C CA 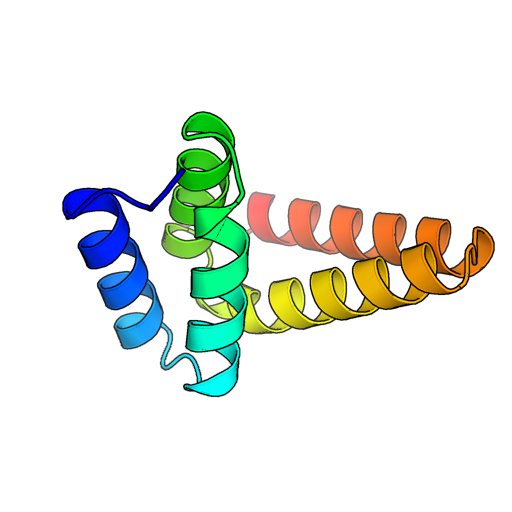. ASP A 1 82 ? 8.200 3.945 -9.366 1.00 96.06 82 ASP A CA 1
ATOM 660 C C . ASP A 1 82 ? 7.684 4.282 -7.958 1.00 96.06 82 ASP A C 1
ATOM 662 O O . ASP A 1 82 ? 7.081 5.334 -7.749 1.00 96.06 82 ASP A O 1
ATOM 666 N N . GLU A 1 83 ? 7.964 3.423 -6.974 1.00 94.31 83 GLU A N 1
ATOM 667 C CA . GLU A 1 83 ? 7.614 3.668 -5.573 1.00 94.31 83 GLU A CA 1
ATOM 668 C C . GLU A 1 83 ? 8.30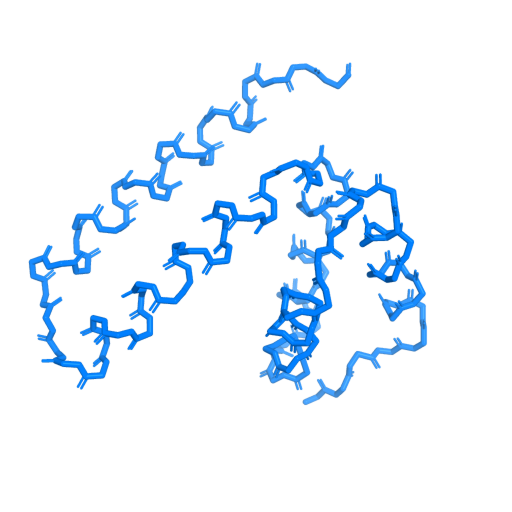8 4.917 -5.028 1.00 94.31 83 GLU A C 1
ATOM 670 O O . GLU A 1 83 ? 7.664 5.751 -4.399 1.00 94.31 83 GLU A O 1
ATOM 675 N N . THR A 1 84 ? 9.603 5.089 -5.304 1.00 93.88 84 THR A N 1
ATOM 676 C CA . THR A 1 84 ? 10.352 6.278 -4.870 1.00 93.88 84 THR A CA 1
ATOM 677 C C . THR A 1 84 ? 9.744 7.555 -5.455 1.00 93.88 84 THR A C 1
ATOM 679 O O . THR A 1 84 ? 9.623 8.561 -4.755 1.00 93.88 84 THR A O 1
ATOM 682 N N . ALA A 1 85 ? 9.333 7.521 -6.727 1.00 93.69 85 ALA A N 1
ATOM 683 C CA . ALA A 1 85 ? 8.669 8.647 -7.373 1.00 93.69 85 ALA A CA 1
ATOM 684 C C . ALA A 1 85 ? 7.308 8.957 -6.729 1.00 93.69 85 ALA A C 1
ATOM 686 O O . ALA A 1 85 ? 7.029 10.125 -6.460 1.00 93.69 85 ALA A O 1
ATOM 687 N N . LEU A 1 86 ? 6.510 7.927 -6.422 1.00 92.12 86 LEU A N 1
ATOM 688 C CA . LEU A 1 86 ? 5.247 8.082 -5.701 1.00 92.12 86 LEU A CA 1
ATOM 689 C C . LEU A 1 86 ? 5.473 8.682 -4.307 1.00 92.12 86 LEU A C 1
ATOM 691 O O . LEU A 1 86 ? 4.836 9.668 -3.963 1.00 92.12 86 LEU A O 1
ATOM 695 N N . MET A 1 87 ? 6.413 8.157 -3.519 1.00 90.50 87 MET A N 1
ATOM 696 C CA . MET A 1 87 ? 6.711 8.706 -2.189 1.00 90.50 87 MET A CA 1
ATOM 697 C C . MET A 1 87 ? 7.128 10.182 -2.268 1.00 90.50 87 MET A C 1
ATOM 699 O O . MET A 1 87 ? 6.685 11.000 -1.467 1.00 90.50 87 MET A O 1
ATOM 703 N N . ALA A 1 88 ? 7.932 10.554 -3.268 1.00 90.25 88 ALA A N 1
ATOM 704 C CA . ALA A 1 88 ? 8.325 11.944 -3.484 1.00 90.25 88 ALA A CA 1
ATOM 705 C C . ALA A 1 88 ? 7.156 12.857 -3.907 1.00 90.25 88 ALA A C 1
ATOM 707 O O . ALA A 1 88 ? 7.202 14.053 -3.633 1.00 90.25 88 ALA A O 1
ATOM 708 N N . GLU A 1 89 ? 6.142 12.325 -4.590 1.00 90.31 89 GLU A N 1
ATOM 709 C CA . GLU A 1 89 ? 4.904 13.032 -4.949 1.00 90.31 89 GLU A CA 1
ATOM 710 C C . GLU A 1 89 ? 4.037 13.286 -3.708 1.00 90.31 89 GLU A C 1
ATOM 712 O O . GLU A 1 89 ? 3.609 14.418 -3.475 1.00 90.31 89 GLU A O 1
ATOM 717 N N . LEU A 1 90 ? 3.865 12.265 -2.864 1.00 84.62 90 LEU A N 1
ATOM 718 C CA . LEU A 1 90 ? 3.084 12.364 -1.627 1.00 84.62 90 LEU A CA 1
ATOM 719 C C . LEU A 1 90 ? 3.692 13.370 -0.644 1.00 84.62 90 LEU A C 1
ATOM 721 O O . LEU A 1 90 ? 2.973 14.168 -0.056 1.00 84.62 90 LEU A O 1
ATOM 725 N N . LEU A 1 91 ? 5.023 13.415 -0.536 1.00 78.19 91 LEU A N 1
ATOM 726 C CA . LEU A 1 91 ? 5.728 14.381 0.318 1.00 78.19 91 LEU A CA 1
ATOM 727 C C . LEU A 1 91 ? 5.656 15.835 -0.182 1.00 78.19 91 LEU A C 1
ATOM 729 O O . LEU A 1 91 ? 5.971 16.755 0.570 1.00 78.19 91 LEU A O 1
ATOM 733 N N . LYS A 1 92 ? 5.301 16.058 -1.453 1.00 79.62 92 LYS A N 1
ATOM 734 C CA . LYS A 1 92 ? 5.191 17.399 -2.054 1.00 79.62 92 LYS A CA 1
ATOM 735 C C . LYS A 1 92 ? 3.775 17.959 -2.027 1.00 79.62 92 LYS A C 1
ATOM 737 O O . LYS A 1 92 ? 3.609 19.142 -2.318 1.00 79.62 92 LYS A O 1
ATOM 742 N N . SER A 1 93 ? 2.781 17.132 -1.723 1.00 55.31 93 SER A N 1
ATOM 743 C CA . SER A 1 93 ? 1.384 17.551 -1.679 1.00 55.31 93 SER A CA 1
ATOM 744 C C . SER A 1 93 ? 1.110 18.207 -0.320 1.00 55.31 93 SER A C 1
ATOM 746 O O . SER A 1 93 ? 1.214 17.522 0.698 1.00 55.31 93 SER A O 1
ATOM 748 N N . PRO A 1 94 ? 0.839 19.527 -0.251 1.00 49.38 94 PRO A N 1
ATOM 749 C CA . PRO A 1 94 ? 0.439 20.152 1.001 1.00 49.38 94 PRO A CA 1
ATOM 750 C C . PRO A 1 94 ? -0.943 19.628 1.403 1.00 49.38 94 PRO A C 1
ATOM 752 O O . PRO A 1 94 ? -1.827 19.497 0.556 1.00 49.38 94 PRO A O 1
ATOM 755 N N . SER A 1 95 ? -1.073 19.314 2.690 1.00 49.50 95 SER A N 1
ATOM 756 C CA . SER A 1 95 ? -2.319 18.936 3.363 1.00 49.50 95 SER A CA 1
ATOM 757 C C . SER A 1 95 ? -3.371 20.041 3.310 1.00 49.50 95 SER A C 1
ATOM 759 O O . SER A 1 95 ? -2.976 21.230 3.357 1.00 49.50 95 SER A O 1
#

Organism: NCBI:txid1802281